Protein AF-A0A3Q9RNT6-F1 (afdb_monomer)

Radius of gyration: 14.01 Å; Cα contacts (8 Å, |Δi|>4): 26; chains: 1; bounding box: 30×26×27 Å

Organism: NCBI:txid228899

Secondary structure (DSSP, 8-state):
--HHHHHHHHHTTPPPS-GGGS--TTS--SSGGGGGTT-HHHHHHHHHHHTTSS--

Sequence (56 aa):
MKISEVYERYLNGEKFKSIREINLGYLPIKQPVDLVGRSPIMQEIAKKHSRHVNNK

pLDDT: mean 76.41, std 10.08, range [40.47, 93.06]

Mean predicted aligned error: 9.18 Å

Structure (mmCIF, N/CA/C/O backbone):
data_AF-A0A3Q9RNT6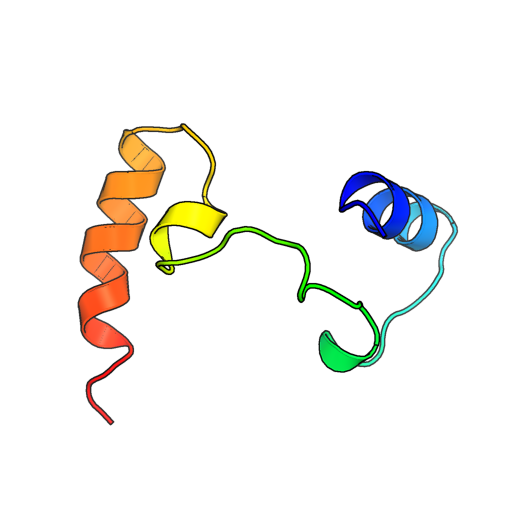-F1
#
_entry.id   AF-A0A3Q9RNT6-F1
#
loop_
_atom_site.group_PDB
_atom_site.id
_atom_site.type_symbol
_atom_site.label_atom_id
_atom_site.label_alt_id
_atom_site.label_comp_id
_atom_site.label_asym_id
_atom_site.label_entity_id
_atom_site.label_seq_id
_atom_site.pdbx_PDB_ins_code
_atom_site.Cartn_x
_atom_site.Cartn_y
_atom_site.Cartn_z
_atom_site.occupancy
_atom_site.B_iso_or_equiv
_atom_site.auth_seq_id
_atom_site.auth_comp_id
_atom_site.auth_asym_id
_atom_site.auth_atom_id
_atom_site.pdbx_PDB_model_num
ATOM 1 N N . MET A 1 1 ? -10.815 -4.965 -2.322 1.00 66.88 1 MET A N 1
ATOM 2 C CA . MET A 1 1 ? -10.818 -3.491 -2.358 1.00 66.88 1 MET A CA 1
ATOM 3 C C . MET A 1 1 ? -9.466 -3.054 -2.872 1.00 66.88 1 MET A C 1
ATOM 5 O O . MET A 1 1 ? -8.507 -3.289 -2.163 1.00 66.88 1 MET A O 1
ATOM 9 N N . LYS A 1 2 ? -9.351 -2.556 -4.104 1.00 73.06 2 LYS A N 1
ATOM 10 C CA . LYS A 1 2 ? -8.051 -2.255 -4.735 1.00 73.06 2 LYS A CA 1
ATOM 11 C C . LYS A 1 2 ? -7.305 -1.158 -3.962 1.00 73.06 2 LYS A C 1
ATOM 13 O O . LYS A 1 2 ? -7.927 -0.335 -3.300 1.00 73.06 2 LYS A O 1
ATOM 18 N N . ILE A 1 3 ? -5.974 -1.107 -4.073 1.00 77.19 3 ILE A N 1
ATOM 19 C CA . ILE A 1 3 ? -5.160 -0.091 -3.379 1.00 77.19 3 ILE A CA 1
ATOM 20 C C . ILE A 1 3 ? -5.533 1.337 -3.805 1.00 77.19 3 ILE A C 1
ATOM 22 O O . ILE A 1 3 ? -5.471 2.258 -2.998 1.00 77.19 3 ILE A O 1
ATOM 26 N N . SER A 1 4 ? -5.997 1.504 -5.046 1.00 80.12 4 SER A N 1
ATOM 27 C CA . SER A 1 4 ? -6.528 2.766 -5.560 1.00 80.12 4 SER A CA 1
ATOM 28 C C . SER A 1 4 ? -7.747 3.250 -4.768 1.00 80.12 4 SER A C 1
ATOM 30 O O . SER A 1 4 ? -7.814 4.421 -4.425 1.00 80.12 4 SER A O 1
ATOM 32 N N . GLU A 1 5 ? -8.661 2.352 -4.393 1.00 82.94 5 GLU A N 1
ATOM 33 C CA . GLU A 1 5 ? -9.861 2.693 -3.610 1.00 82.94 5 GLU A CA 1
ATOM 34 C C . GLU A 1 5 ? -9.499 3.090 -2.173 1.00 82.94 5 GLU A C 1
ATOM 36 O O . GLU A 1 5 ? -10.098 3.998 -1.604 1.00 82.94 5 GLU A O 1
ATOM 41 N N . VAL A 1 6 ? -8.491 2.434 -1.583 1.00 83.12 6 VAL A N 1
ATOM 42 C CA . VAL A 1 6 ? -7.938 2.819 -0.270 1.00 83.12 6 VAL A CA 1
ATOM 43 C C . VAL A 1 6 ? -7.367 4.236 -0.334 1.00 83.12 6 VAL A C 1
ATOM 45 O O . VAL A 1 6 ? -7.588 5.038 0.571 1.00 83.12 6 VAL A O 1
ATOM 48 N N . TYR A 1 7 ? -6.634 4.541 -1.407 1.00 83.25 7 TYR A N 1
ATOM 49 C CA . TYR A 1 7 ? -6.009 5.842 -1.600 1.00 83.25 7 TYR A CA 1
ATOM 50 C C . TYR A 1 7 ? -7.044 6.954 -1.801 1.00 83.25 7 TYR A C 1
ATOM 52 O O . TYR A 1 7 ? -6.946 7.997 -1.160 1.00 83.25 7 TYR A O 1
ATOM 60 N N . GLU A 1 8 ? -8.080 6.718 -2.607 1.00 88.31 8 GLU A N 1
ATOM 61 C CA . GLU A 1 8 ? -9.188 7.667 -2.783 1.00 88.31 8 GLU A CA 1
ATOM 62 C C . GLU A 1 8 ? -9.920 7.951 -1.467 1.00 88.31 8 GLU A C 1
ATOM 64 O O . GLU A 1 8 ? -10.179 9.103 -1.128 1.00 88.31 8 GLU A O 1
ATOM 69 N N . ARG A 1 9 ? -10.200 6.913 -0.676 1.00 87.81 9 ARG A N 1
ATOM 70 C CA . ARG A 1 9 ? -10.803 7.048 0.657 1.00 87.81 9 ARG A CA 1
ATOM 71 C C . ARG A 1 9 ? -9.960 7.892 1.609 1.00 87.81 9 ARG A C 1
ATOM 73 O O . ARG A 1 9 ? -10.490 8.771 2.284 1.00 87.81 9 ARG A O 1
ATOM 80 N N . TYR A 1 10 ? -8.646 7.667 1.615 1.00 86.12 10 TYR A N 1
ATOM 81 C CA . TYR A 1 10 ? -7.708 8.493 2.372 1.00 86.12 10 TYR A CA 1
ATOM 82 C C . TYR A 1 10 ? -7.751 9.964 1.928 1.00 86.12 10 TYR A C 1
ATOM 84 O O . TYR A 1 10 ? -7.828 10.853 2.775 1.00 86.12 10 TYR A O 1
ATOM 92 N N . LEU A 1 11 ? -7.756 10.232 0.615 1.00 90.19 11 LEU A N 1
ATOM 93 C CA . LEU A 1 11 ? -7.874 11.595 0.079 1.00 90.19 11 LEU A CA 1
ATOM 94 C C . LEU A 1 11 ? -9.197 12.269 0.471 1.00 90.19 11 LEU A C 1
ATOM 96 O O . LEU A 1 11 ? -9.219 13.472 0.716 1.00 90.19 11 LEU A O 1
ATOM 100 N N . ASN A 1 12 ? -10.271 11.490 0.609 1.00 93.06 12 ASN A N 1
ATOM 101 C CA . ASN A 1 12 ? -11.574 11.954 1.090 1.00 93.06 12 ASN A CA 1
ATOM 102 C C . ASN A 1 12 ? -11.636 12.157 2.620 1.00 93.06 12 ASN A C 1
ATOM 104 O O . ASN A 1 12 ? -12.699 12.462 3.158 1.00 93.06 12 ASN A O 1
ATOM 108 N N . GLY A 1 13 ? -10.515 12.005 3.334 1.00 90.50 13 GLY A N 1
ATOM 109 C CA . GLY A 1 13 ? -10.409 12.258 4.772 1.00 90.50 13 GLY A CA 1
ATOM 110 C C . GLY A 1 13 ? -10.797 11.074 5.659 1.00 90.50 13 GLY A C 1
ATOM 111 O O . GLY A 1 13 ? -10.851 11.222 6.884 1.00 90.50 13 GLY A O 1
ATOM 112 N N . GLU A 1 14 ? -11.043 9.899 5.075 1.00 87.88 14 GLU A N 1
ATOM 113 C CA . GLU A 1 14 ? -11.301 8.677 5.832 1.00 87.88 14 GLU A CA 1
ATOM 114 C C . GLU A 1 14 ? -10.019 8.253 6.574 1.00 87.88 14 GLU A C 1
ATOM 116 O O . GLU A 1 14 ? -8.941 8.121 5.986 1.00 87.88 14 GLU A O 1
ATOM 121 N N . LYS A 1 15 ? -10.118 8.076 7.898 1.00 82.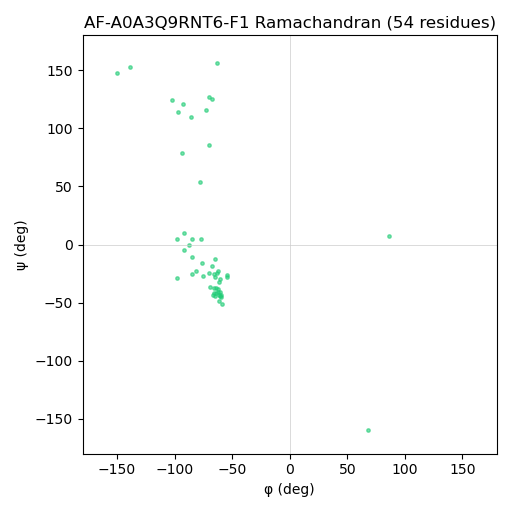56 15 LYS A N 1
ATOM 122 C CA . LYS A 1 15 ? -8.989 7.682 8.751 1.00 82.56 15 LYS A CA 1
ATOM 123 C C . LYS A 1 15 ? -9.088 6.204 9.095 1.00 82.56 15 LYS A C 1
ATOM 125 O O . LYS A 1 15 ? -10.060 5.777 9.709 1.00 82.56 15 LYS A O 1
ATOM 130 N N . PHE A 1 16 ? -8.038 5.457 8.781 1.00 81.56 16 PHE A N 1
ATOM 131 C CA . PHE A 1 16 ? -7.893 4.057 9.168 1.00 81.56 16 PHE A CA 1
ATOM 132 C C . PHE A 1 16 ? -7.119 3.988 10.489 1.00 81.56 16 PHE A C 1
ATOM 134 O O . PHE A 1 16 ? -5.990 4.475 10.569 1.00 81.56 16 PHE A O 1
ATOM 141 N N . LYS A 1 17 ? -7.707 3.409 11.542 1.00 77.81 17 LYS A N 1
ATOM 142 C CA . LYS A 1 17 ? -7.033 3.232 12.843 1.00 77.81 17 LYS A CA 1
ATOM 143 C C . LYS A 1 17 ? -6.010 2.104 12.794 1.00 77.81 17 LYS A C 1
ATOM 145 O O . LYS A 1 17 ? -5.056 2.095 13.569 1.00 77.81 17 LYS A O 1
ATOM 150 N N . SER A 1 18 ? -6.213 1.133 11.906 1.00 75.62 18 SER A N 1
ATOM 151 C CA . SER A 1 18 ? -5.319 -0.007 11.739 1.00 75.62 18 SER A CA 1
ATOM 152 C C . SER A 1 18 ? -5.323 -0.510 10.304 1.00 75.62 18 SER A C 1
ATOM 154 O O . SER A 1 18 ? -6.360 -0.548 9.650 1.00 75.62 18 SER A O 1
ATOM 156 N N . ILE A 1 19 ? -4.179 -1.030 9.857 1.00 72.44 19 ILE A N 1
ATOM 157 C CA . ILE A 1 19 ? -4.071 -1.789 8.603 1.00 72.44 19 ILE A CA 1
ATOM 158 C C . ILE A 1 19 ? -5.059 -2.968 8.564 1.00 72.44 19 ILE A C 1
ATOM 160 O O . ILE A 1 19 ? -5.490 -3.353 7.486 1.00 72.44 19 ILE A O 1
ATOM 164 N N . ARG A 1 20 ? -5.478 -3.510 9.718 1.00 73.25 20 ARG A N 1
ATOM 165 C CA . ARG A 1 20 ? -6.488 -4.583 9.796 1.00 73.25 20 ARG A CA 1
ATOM 166 C C . ARG A 1 20 ? -7.867 -4.168 9.277 1.00 73.25 20 ARG A C 1
ATOM 168 O O . ARG A 1 20 ? -8.638 -5.028 8.872 1.00 73.25 20 ARG A O 1
ATOM 175 N N . GLU A 1 21 ? -8.174 -2.873 9.299 1.00 76.50 21 GLU A N 1
ATOM 176 C CA . GLU A 1 21 ? -9.424 -2.322 8.760 1.00 76.50 21 GLU A CA 1
ATOM 177 C C . GLU A 1 21 ? -9.397 -2.270 7.226 1.00 76.50 21 GLU A C 1
ATOM 179 O O . GLU A 1 21 ? -10.435 -2.167 6.576 1.00 76.50 21 GLU A O 1
ATOM 184 N N . ILE A 1 22 ? -8.205 -2.390 6.637 1.00 76.81 22 ILE A N 1
ATOM 185 C CA . ILE A 1 22 ? -7.997 -2.462 5.201 1.00 76.81 22 ILE A CA 1
ATOM 186 C C . ILE A 1 22 ? -7.864 -3.941 4.839 1.00 76.81 22 ILE A C 1
ATOM 188 O O . ILE A 1 22 ? -6.906 -4.613 5.220 1.00 76.81 22 ILE A O 1
ATOM 192 N N . ASN A 1 23 ? -8.819 -4.480 4.079 1.00 70.94 23 ASN A N 1
ATOM 193 C CA . ASN A 1 23 ? -8.716 -5.853 3.589 1.00 70.94 23 ASN A CA 1
ATOM 194 C C . ASN A 1 23 ? -7.616 -5.940 2.518 1.00 70.94 23 ASN A C 1
ATOM 196 O O . ASN A 1 23 ? -7.913 -5.820 1.336 1.00 70.94 23 ASN A O 1
ATOM 200 N N . LEU A 1 24 ? -6.363 -6.132 2.939 1.00 73.31 24 LEU A N 1
ATOM 201 C CA . LEU A 1 24 ? -5.177 -6.281 2.086 1.00 73.31 24 LEU A CA 1
ATOM 202 C C . LEU A 1 24 ? -4.927 -7.732 1.638 1.00 73.31 24 LEU A C 1
ATOM 204 O O . LEU A 1 24 ? -3.977 -7.982 0.901 1.00 73.31 24 LEU A O 1
ATOM 208 N N . GLY A 1 25 ? -5.769 -8.689 2.048 1.00 69.06 25 GLY A N 1
ATOM 209 C CA . GLY A 1 25 ? -5.567 -10.124 1.792 1.00 69.06 25 GLY A CA 1
ATOM 210 C C . GLY A 1 25 ? -5.629 -10.533 0.315 1.00 69.06 25 GLY A C 1
ATOM 211 O O . GLY A 1 25 ? -5.234 -11.638 -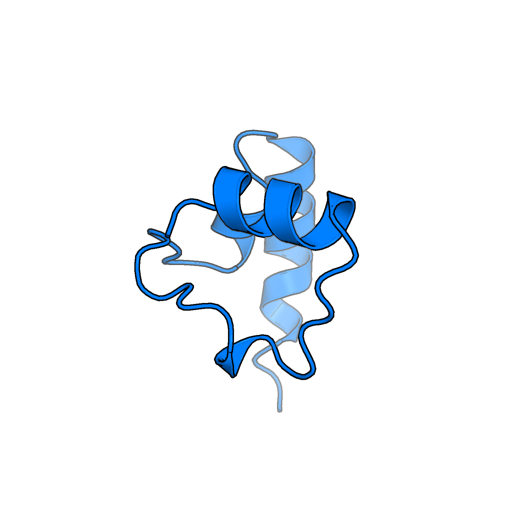0.033 1.00 69.06 25 GLY A O 1
ATOM 212 N N . TYR A 1 26 ? -6.097 -9.644 -0.564 1.00 72.62 26 TYR A N 1
ATOM 213 C CA . TYR A 1 26 ? -6.094 -9.857 -2.013 1.00 72.62 26 TYR A CA 1
ATOM 214 C C . TYR A 1 26 ? -4.761 -9.467 -2.677 1.00 72.62 26 TYR A C 1
ATOM 216 O O . TYR A 1 26 ? -4.580 -9.731 -3.867 1.00 72.62 26 TYR A O 1
ATOM 224 N N . LEU A 1 27 ? -3.852 -8.788 -1.964 1.00 72.38 27 LEU A N 1
ATOM 225 C CA . LEU A 1 27 ? -2.557 -8.423 -2.527 1.00 72.38 27 LEU A CA 1
ATOM 226 C C . LEU A 1 27 ? -1.711 -9.696 -2.688 1.00 72.38 27 LEU A C 1
ATOM 228 O O . LEU A 1 27 ? -1.525 -10.421 -1.711 1.00 72.38 27 LEU A O 1
ATOM 232 N N . PRO A 1 28 ? -1.167 -9.978 -3.886 1.00 71.88 28 PRO A N 1
ATOM 233 C CA . PRO A 1 28 ? -0.38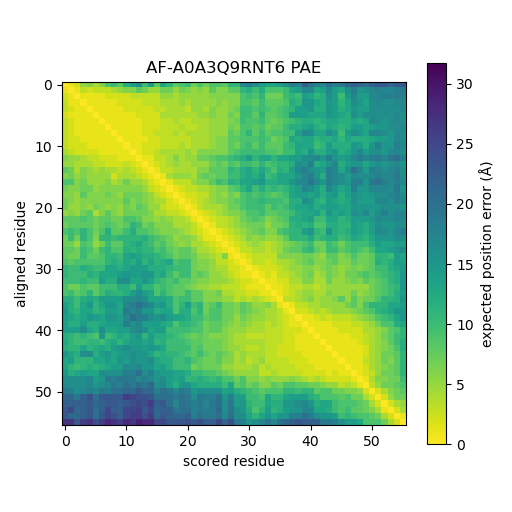2 -11.183 -4.145 1.00 71.88 28 PRO A CA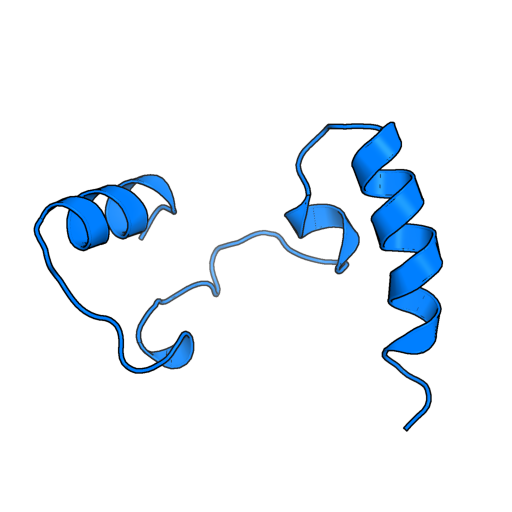 1
ATOM 234 C C . PRO A 1 28 ? 1.050 -11.046 -3.596 1.00 71.88 28 PRO A C 1
ATOM 236 O O . PRO A 1 28 ? 2.021 -11.210 -4.329 1.00 71.88 28 PRO A O 1
ATOM 239 N N . ILE A 1 29 ? 1.188 -10.705 -2.313 1.00 74.94 29 ILE A N 1
ATOM 240 C CA . ILE A 1 29 ? 2.474 -10.523 -1.635 1.00 74.94 29 ILE A CA 1
ATOM 241 C C . ILE A 1 29 ? 2.932 -11.889 -1.133 1.00 74.94 29 ILE A C 1
ATOM 243 O O . ILE A 1 29 ? 2.354 -12.443 -0.200 1.00 74.94 29 ILE A O 1
ATOM 247 N N . LYS A 1 30 ? 3.976 -12.441 -1.749 1.00 77.00 30 LYS A N 1
ATOM 248 C CA . LYS A 1 30 ? 4.627 -13.679 -1.298 1.00 77.00 30 LYS A CA 1
ATOM 249 C C . LYS A 1 30 ? 5.868 -13.378 -0.469 1.00 77.00 30 LYS A C 1
ATOM 251 O O . LYS A 1 30 ? 6.244 -14.169 0.391 1.00 77.00 30 LYS A O 1
ATOM 256 N N . GLN A 1 31 ? 6.512 -12.246 -0.736 1.00 74.25 31 GLN A N 1
ATOM 257 C CA . GLN A 1 31 ? 7.726 -11.798 -0.076 1.00 74.25 31 GLN A CA 1
ATOM 258 C C . GLN A 1 31 ? 7.660 -10.289 0.205 1.00 74.25 31 GLN A C 1
ATOM 260 O O . GLN A 1 31 ? 7.037 -9.552 -0.556 1.00 74.25 31 GLN A O 1
ATOM 265 N N . PRO A 1 32 ? 8.352 -9.783 1.245 1.00 72.56 32 PRO A N 1
ATOM 266 C CA . PRO A 1 32 ? 8.383 -8.348 1.554 1.00 72.56 32 PRO A CA 1
ATOM 267 C C . PRO A 1 32 ? 8.828 -7.460 0.381 1.00 72.56 32 PRO A C 1
ATOM 269 O O . PRO A 1 32 ? 8.413 -6.311 0.282 1.00 72.56 32 PRO A O 1
ATOM 272 N N . VAL A 1 33 ? 9.650 -7.999 -0.526 1.00 79.50 33 VAL A N 1
ATOM 273 C CA . VAL A 1 33 ? 10.114 -7.310 -1.739 1.00 79.50 33 VAL A CA 1
ATOM 274 C C . VAL A 1 33 ? 8.986 -7.013 -2.737 1.00 79.50 33 VAL A C 1
ATOM 276 O O . VAL A 1 33 ? 9.064 -6.027 -3.468 1.00 79.50 33 VAL A O 1
ATOM 279 N N . ASP A 1 34 ? 7.902 -7.793 -2.719 1.00 76.19 34 ASP A N 1
ATOM 280 C CA . ASP A 1 34 ? 6.762 -7.618 -3.627 1.00 76.19 34 ASP A CA 1
ATOM 281 C C . ASP A 1 34 ? 5.995 -6.312 -3.351 1.00 76.19 34 ASP A C 1
ATOM 283 O O . ASP A 1 34 ? 5.279 -5.810 -4.217 1.00 76.19 34 ASP A O 1
ATOM 287 N N . LEU A 1 35 ? 6.173 -5.724 -2.160 1.00 76.81 35 LEU A N 1
ATOM 288 C CA . LEU A 1 35 ? 5.566 -4.449 -1.774 1.00 76.81 35 LEU A CA 1
ATOM 289 C C . LEU A 1 35 ? 6.156 -3.247 -2.516 1.00 76.81 35 LEU A C 1
ATOM 291 O O . LEU A 1 35 ? 5.485 -2.225 -2.638 1.00 76.81 35 LEU A O 1
ATOM 295 N N . VAL A 1 36 ? 7.394 -3.341 -3.014 1.00 79.62 36 VAL A N 1
AT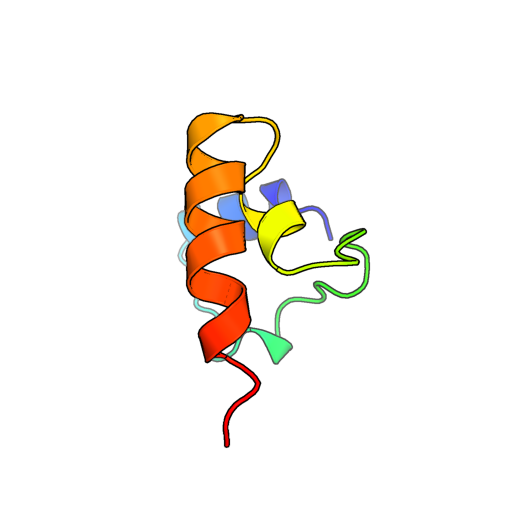OM 296 C CA . VAL A 1 36 ? 8.113 -2.182 -3.579 1.00 79.62 36 VAL A CA 1
ATOM 297 C C . VAL A 1 36 ? 7.914 -2.024 -5.092 1.00 79.62 36 VAL A C 1
ATOM 299 O O . VAL A 1 36 ? 8.554 -1.195 -5.742 1.00 79.62 36 VAL A O 1
ATOM 30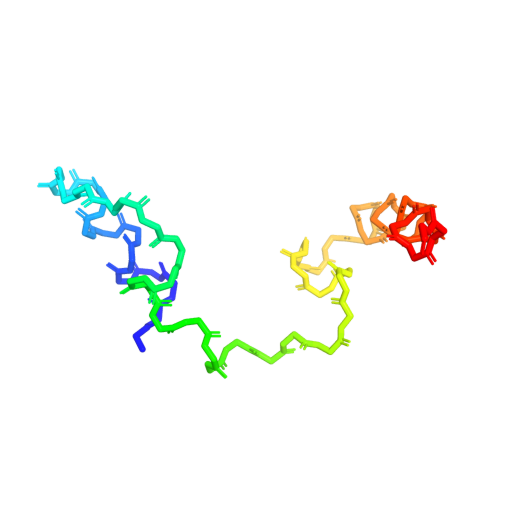2 N N . GLY A 1 37 ? 6.985 -2.792 -5.669 1.00 72.31 37 GLY A N 1
ATOM 303 C CA . GLY A 1 37 ? 6.665 -2.745 -7.093 1.00 72.31 37 GLY A CA 1
ATOM 304 C C . GLY A 1 37 ? 7.803 -3.275 -7.973 1.00 72.31 37 GLY A C 1
ATOM 305 O O . GLY A 1 37 ? 8.656 -4.032 -7.522 1.00 72.31 37 GLY A O 1
ATOM 306 N N . ARG A 1 38 ? 7.818 -2.908 -9.263 1.00 79.06 38 ARG A N 1
ATOM 307 C CA . ARG A 1 38 ? 8.756 -3.456 -10.272 1.00 79.06 38 ARG A CA 1
ATOM 308 C C . ARG A 1 38 ? 10.128 -2.768 -10.328 1.00 79.06 38 ARG A C 1
ATOM 310 O O . ARG A 1 38 ? 10.901 -3.067 -11.230 1.00 79.06 38 ARG A O 1
ATOM 317 N N . SER A 1 39 ? 10.422 -1.825 -9.433 1.00 84.38 39 SER A N 1
ATOM 318 C CA . SER A 1 39 ? 11.692 -1.089 -9.466 1.00 84.38 39 SER A CA 1
ATOM 319 C C . SER A 1 39 ? 12.848 -1.993 -9.011 1.00 84.38 39 SER A C 1
ATOM 321 O O . SER A 1 39 ? 12.867 -2.383 -7.843 1.00 84.38 39 SER A O 1
ATOM 323 N N . PRO A 1 40 ? 13.830 -2.315 -9.877 1.00 82.94 40 PRO A N 1
ATOM 324 C CA . PRO A 1 40 ? 14.889 -3.269 -9.536 1.00 82.94 40 PRO A CA 1
ATOM 325 C C . PRO A 1 40 ? 15.752 -2.810 -8.354 1.00 82.94 40 PRO A C 1
ATOM 327 O O . PRO A 1 40 ? 16.044 -3.596 -7.459 1.00 82.94 40 PRO A O 1
ATOM 330 N N . ILE A 1 41 ? 16.083 -1.514 -8.308 1.00 85.50 41 ILE A N 1
ATOM 331 C CA . ILE A 1 41 ? 16.885 -0.903 -7.235 1.00 85.50 41 ILE A CA 1
ATOM 332 C C . ILE A 1 41 ? 16.165 -1.041 -5.891 1.00 85.50 41 ILE A C 1
ATOM 334 O O . ILE A 1 41 ? 16.729 -1.483 -4.894 1.00 85.50 41 ILE A O 1
ATOM 338 N N . MET A 1 42 ? 14.881 -0.691 -5.874 1.00 82.19 42 MET A N 1
ATOM 339 C CA . MET A 1 42 ? 14.052 -0.781 -4.678 1.00 82.19 42 MET A CA 1
ATOM 340 C C . MET A 1 42 ? 13.849 -2.228 -4.220 1.00 82.19 42 MET A C 1
ATOM 342 O O . MET A 1 42 ? 13.859 -2.501 -3.018 1.00 82.19 42 MET A O 1
ATOM 346 N N . GLN A 1 43 ? 13.708 -3.162 -5.163 1.00 84.19 43 GLN A N 1
ATOM 347 C CA . GLN A 1 43 ? 13.612 -4.583 -4.851 1.00 84.19 43 GLN A CA 1
ATOM 348 C C . GLN A 1 43 ? 14.900 -5.112 -4.208 1.00 84.19 43 GLN A C 1
ATOM 350 O O . GLN A 1 43 ? 14.847 -5.866 -3.236 1.00 84.19 43 GLN A O 1
ATOM 355 N N . GLU A 1 44 ? 16.059 -4.697 -4.715 1.00 83.38 44 GLU A N 1
ATOM 356 C CA . GLU A 1 44 ? 17.364 -5.085 -4.183 1.00 83.38 44 GLU A CA 1
ATOM 357 C C . GLU A 1 44 ? 17.587 -4.543 -2.763 1.00 83.38 44 GLU A C 1
ATOM 359 O O . GLU A 1 44 ? 17.984 -5.293 -1.863 1.00 83.38 44 GLU A O 1
ATOM 364 N N . ILE A 1 45 ? 17.233 -3.275 -2.529 1.00 82.69 45 ILE A N 1
ATOM 365 C CA . ILE A 1 45 ? 17.255 -2.654 -1.199 1.00 82.69 45 ILE A CA 1
ATOM 366 C C . ILE A 1 45 ? 16.345 -3.437 -0.244 1.00 82.69 45 ILE A C 1
ATOM 368 O O . ILE A 1 45 ? 16.787 -3.879 0.819 1.00 82.69 45 ILE A O 1
ATOM 372 N N . ALA A 1 46 ? 15.093 -3.687 -0.627 1.00 82.25 46 ALA A N 1
ATOM 373 C CA . ALA A 1 46 ? 14.160 -4.420 0.221 1.00 82.25 46 ALA A CA 1
ATOM 374 C C . ALA A 1 46 ? 14.622 -5.852 0.512 1.00 82.25 46 ALA A C 1
ATOM 376 O O . ALA A 1 46 ? 14.515 -6.296 1.652 1.00 82.25 46 ALA A O 1
ATOM 377 N N . LYS A 1 47 ? 15.214 -6.551 -0.462 1.00 81.94 47 LYS A N 1
ATOM 378 C CA . LYS A 1 47 ? 15.786 -7.895 -0.278 1.00 81.94 47 LYS A CA 1
ATOM 379 C C . LYS A 1 47 ? 16.968 -7.905 0.697 1.00 81.94 47 LYS A C 1
ATOM 381 O O . LYS A 1 47 ? 17.119 -8.847 1.478 1.00 81.94 47 LYS A O 1
ATOM 386 N N . LYS A 1 48 ? 17.810 -6.866 0.678 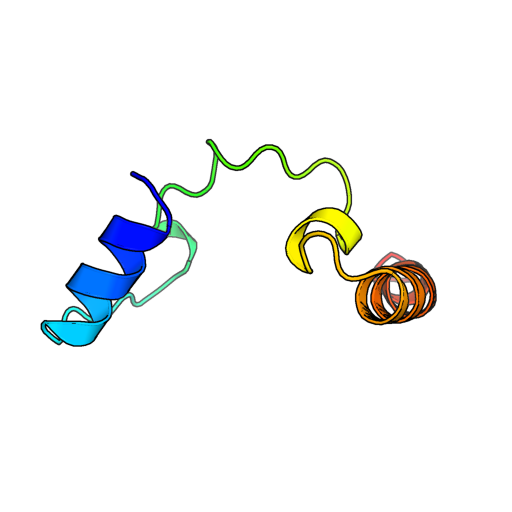1.00 82.62 48 LYS A N 1
ATOM 387 C CA . LYS A 1 48 ? 18.927 -6.708 1.625 1.00 82.62 48 LYS A CA 1
ATOM 388 C C . LYS A 1 48 ? 18.422 -6.504 3.055 1.00 82.62 48 LYS A C 1
ATOM 390 O O . LYS A 1 48 ? 18.962 -7.090 3.994 1.00 82.62 48 LYS A O 1
ATOM 395 N N . HIS A 1 49 ? 17.372 -5.704 3.223 1.00 76.75 49 HIS A N 1
ATOM 396 C CA . HIS A 1 49 ? 16.830 -5.369 4.539 1.00 76.75 49 HIS A CA 1
ATOM 397 C C . HIS A 1 49 ? 15.834 -6.407 5.082 1.00 76.75 49 HIS A C 1
ATOM 399 O O . HIS A 1 49 ? 15.755 -6.578 6.296 1.00 76.75 49 HIS A O 1
ATOM 405 N N . SER A 1 50 ? 15.153 -7.180 4.229 1.00 69.44 50 SER A N 1
ATOM 406 C CA . SER A 1 50 ? 14.170 -8.190 4.652 1.00 69.44 50 SER A CA 1
ATOM 407 C C . SER A 1 50 ? 14.783 -9.339 5.456 1.00 69.44 50 SER A C 1
ATOM 409 O O . SER A 1 50 ? 14.115 -9.915 6.311 1.00 69.44 50 SER A O 1
ATOM 411 N N . ARG A 1 51 ? 16.065 -9.659 5.229 1.00 62.78 51 ARG A N 1
ATOM 412 C CA . ARG A 1 51 ? 16.798 -10.703 5.971 1.00 62.78 51 ARG A CA 1
ATOM 413 C C . ARG A 1 51 ? 16.922 -10.419 7.470 1.00 62.78 51 ARG A C 1
ATOM 415 O O . ARG A 1 51 ? 17.084 -11.355 8.241 1.00 62.78 51 ARG A O 1
ATOM 422 N N . HIS A 1 52 ? 16.807 -9.159 7.884 1.00 59.81 52 HIS A N 1
ATOM 423 C CA . HIS A 1 52 ? 16.941 -8.757 9.286 1.00 59.81 52 HIS A CA 1
ATOM 424 C C . HIS A 1 52 ? 15.608 -8.740 10.044 1.00 59.81 52 HIS A C 1
ATOM 426 O O . HIS A 1 52 ? 15.601 -8.518 11.249 1.00 59.81 52 HIS A O 1
ATOM 432 N N . VAL A 1 53 ? 14.480 -8.980 9.366 1.00 56.03 53 VAL A N 1
ATOM 433 C CA . VAL A 1 53 ? 13.146 -8.934 9.988 1.00 56.03 53 VAL A CA 1
ATOM 434 C C . VAL A 1 53 ? 12.808 -10.239 10.728 1.00 56.03 53 VAL A C 1
ATOM 436 O O . VAL A 1 53 ? 12.018 -10.212 11.663 1.00 56.03 53 VAL A O 1
ATOM 439 N N . ASN A 1 54 ? 13.453 -11.358 10.373 1.00 53.28 54 ASN A N 1
ATOM 440 C CA . ASN A 1 54 ? 13.197 -12.683 10.962 1.00 53.28 54 ASN A CA 1
ATOM 441 C C . ASN A 1 54 ? 14.182 -13.099 12.071 1.00 53.28 54 ASN A C 1
ATOM 443 O O . ASN A 1 54 ? 14.096 -14.223 12.555 1.00 53.28 54 ASN A O 1
ATOM 447 N N . ASN A 1 55 ? 15.106 -12.226 12.485 1.00 49.00 55 ASN A N 1
ATOM 448 C CA . ASN A 1 55 ? 15.943 -12.469 13.663 1.00 49.00 55 ASN A CA 1
ATOM 449 C C . ASN A 1 55 ? 15.286 -11.820 14.886 1.00 49.00 55 ASN A C 1
ATOM 451 O O . ASN A 1 55 ? 15.666 -10.719 15.290 1.00 49.00 55 ASN A O 1
ATOM 455 N N . LYS A 1 56 ? 14.273 -12.480 15.444 1.00 40.47 56 LYS A N 1
ATOM 456 C CA . LYS A 1 56 ? 13.742 -12.170 16.771 1.00 40.47 56 LYS A CA 1
ATOM 457 C C . LYS A 1 56 ? 13.221 -13.424 17.447 1.00 40.47 56 LYS A C 1
ATOM 459 O O . LYS A 1 56 ? 12.587 -14.232 16.736 1.00 40.47 56 LYS A O 1
#

Foldseek 3Di:
DDVVVVVVCVVVVNDDPDCVVPPCVPPPDPDQLVVQPPDPVSSVVSVVVRVVPPPD

Solvent-accessible surface area (backbone atoms only — not comparable to full-atom values): 3674 Å² total; per-residue (Å²): 117,58,73,65,58,56,49,52,41,43,74,72,66,54,81,78,94,45,72,84,81,49,70,61,83,82,58,92,65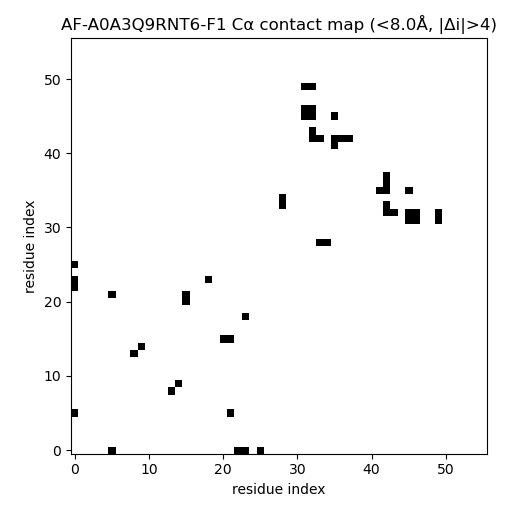,87,48,83,35,59,75,57,56,89,43,66,70,53,28,53,52,37,54,67,55,53,71,64,73,74,76,121